Protein AF-A0A3D4HTV7-F1 (afdb_monomer)

Radius of gyration: 12.23 Å; Cα contacts (8 Å, |Δi|>4): 79; chains: 1; bounding box: 32×14×34 Å

Solvent-accessible surface area (backbone atoms only — not comparable to full-atom values): 3196 Å² total; per-residue (Å²): 132,87,64,46,80,48,79,48,80,46,81,38,67,58,74,82,50,52,62,61,51,52,50,56,54,55,76,49,41,92,33,48,79,45,74,48,79,46,78,40,68,96,75,56,30,38,36,38,40,36,36,32,50,85

Foldseek 3Di:
DFWDKDKDKDKAQDPVCPVVVVVVCVVVVVFFPDKDWDCPVVSSIIMIMTIGTD

Mean predicted aligned error: 2.94 Å

Secondary structure (DSSP, 8-state):
----EEEEEEEES-TTHHHHHHHHHHHTGGGEEEEEEEEEGGGTEEEEEEEEE-

Sequence (54 aa):
METRVALIGIIVEDMEMVERINQILHEYGQYIIGRMGLPYREKNISIISIVVNA

pLDDT: mean 94.53, std 4.5, range [66.5, 97.88]

Structure (mmCIF, N/CA/C/O backbone):
data_AF-A0A3D4HTV7-F1
#
_entry.id   AF-A0A3D4HTV7-F1
#
loop_
_atom_site.group_PDB
_atom_site.id
_atom_site.type_symbol
_atom_site.label_atom_id
_atom_site.label_alt_id
_atom_site.label_comp_id
_atom_site.label_asym_id
_atom_site.label_entity_id
_atom_site.label_seq_id
_atom_site.pdbx_PDB_ins_code
_atom_site.Cartn_x
_atom_site.Cartn_y
_atom_site.Cartn_z
_atom_site.occupancy
_atom_site.B_iso_or_equiv
_atom_site.auth_seq_id
_atom_site.auth_comp_id
_atom_site.auth_asym_id
_atom_site.auth_atom_id
_atom_site.pdbx_PDB_model_num
ATOM 1 N N . MET A 1 1 ? -17.519 -3.569 18.961 1.00 66.50 1 MET A N 1
ATOM 2 C CA . MET A 1 1 ? -16.699 -4.625 18.331 1.00 66.50 1 MET A CA 1
ATOM 3 C C . MET A 1 1 ? -15.250 -4.240 18.556 1.00 66.50 1 MET A C 1
ATOM 5 O O . MET A 1 1 ? -14.953 -3.061 18.424 1.00 66.50 1 MET A O 1
ATOM 9 N N . GLU A 1 2 ? -14.396 -5.168 18.979 1.00 85.94 2 GLU A N 1
ATOM 10 C CA . GLU A 1 2 ? -12.950 -4.912 19.044 1.00 85.94 2 GLU A CA 1
ATOM 11 C C . GLU A 1 2 ? -12.382 -4.887 17.627 1.00 85.94 2 GLU A C 1
ATOM 13 O O . GLU A 1 2 ? -12.627 -5.818 16.858 1.00 85.94 2 GLU A O 1
ATOM 18 N N . THR A 1 3 ? -11.638 -3.833 17.300 1.00 91.81 3 THR A N 1
ATOM 19 C CA . THR A 1 3 ? -10.846 -3.764 16.071 1.00 91.81 3 THR A CA 1
ATOM 20 C C . THR A 1 3 ? -9.560 -4.570 16.256 1.00 91.81 3 THR A C 1
ATOM 22 O O . THR A 1 3 ? -9.057 -4.712 17.376 1.00 91.81 3 THR A O 1
ATOM 25 N N . ARG A 1 4 ? -9.013 -5.121 15.173 1.00 95.12 4 ARG A N 1
ATOM 26 C CA . ARG A 1 4 ? -7.755 -5.877 15.192 1.00 95.12 4 ARG A CA 1
ATOM 27 C C . ARG A 1 4 ? -6.720 -5.209 14.305 1.00 95.12 4 ARG A C 1
ATOM 29 O O . ARG A 1 4 ? -7.028 -4.719 13.223 1.00 95.12 4 ARG A O 1
ATOM 36 N N . VAL A 1 5 ? -5.468 -5.264 14.751 1.00 96.12 5 VAL A N 1
ATOM 37 C CA . VAL A 1 5 ? -4.327 -4.827 13.947 1.00 96.12 5 VAL A CA 1
ATOM 38 C C . VAL A 1 5 ? -3.906 -5.956 13.009 1.00 96.12 5 VAL A C 1
ATOM 40 O O . VAL A 1 5 ? -3.694 -7.084 13.458 1.00 96.12 5 VAL A O 1
ATOM 43 N N . ALA A 1 6 ? -3.763 -5.656 11.719 1.00 97.12 6 ALA A N 1
ATOM 44 C CA . ALA A 1 6 ? -3.287 -6.602 10.711 1.00 97.12 6 ALA A CA 1
ATOM 45 C C . ALA A 1 6 ? -2.255 -5.965 9.768 1.00 97.12 6 ALA A C 1
ATOM 47 O O . ALA A 1 6 ? -2.235 -4.749 9.571 1.00 97.12 6 ALA A O 1
ATOM 48 N N . LEU A 1 7 ? -1.409 -6.812 9.175 1.00 97.31 7 LEU A N 1
ATOM 49 C CA . LEU A 1 7 ? -0.437 -6.446 8.146 1.00 97.31 7 LEU A CA 1
ATOM 50 C C . LEU A 1 7 ? -0.845 -7.084 6.815 1.00 97.31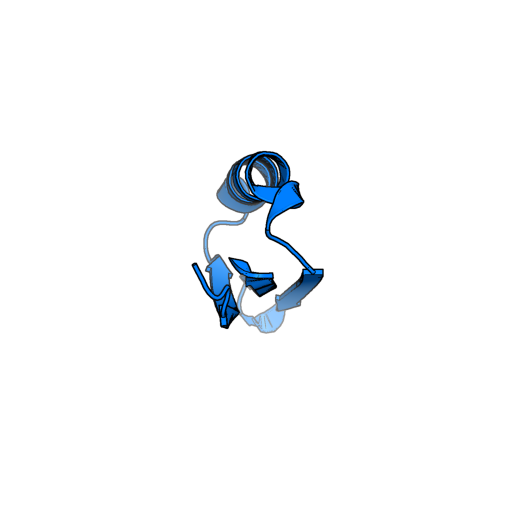 7 LEU A C 1
ATOM 52 O O . LEU A 1 7 ? -1.034 -8.298 6.745 1.00 97.31 7 LEU A O 1
ATOM 56 N N . ILE A 1 8 ? -0.938 -6.276 5.762 1.00 96.75 8 ILE A N 1
ATOM 57 C CA . ILE A 1 8 ? -1.242 -6.714 4.399 1.00 96.75 8 ILE A CA 1
ATOM 58 C C . ILE A 1 8 ? -0.029 -6.413 3.521 1.00 96.75 8 ILE A C 1
ATOM 60 O O . ILE A 1 8 ? 0.401 -5.265 3.426 1.00 96.75 8 ILE A O 1
ATOM 64 N N . GLY A 1 9 ? 0.513 -7.446 2.878 1.00 97.06 9 GLY A N 1
ATOM 65 C CA . GLY A 1 9 ? 1.542 -7.320 1.850 1.00 97.06 9 GLY A CA 1
ATOM 66 C C . GLY A 1 9 ? 0.945 -7.550 0.466 1.00 97.06 9 GLY A C 1
ATOM 67 O O . GLY A 1 9 ? 0.292 -8.565 0.239 1.00 97.06 9 GLY A O 1
ATOM 68 N N . ILE A 1 10 ? 1.178 -6.620 -0.454 1.00 96.88 10 ILE A N 1
ATOM 69 C CA . ILE A 1 10 ? 0.732 -6.686 -1.847 1.00 96.88 10 ILE A CA 1
ATOM 70 C C . ILE A 1 10 ? 1.979 -6.681 -2.725 1.00 96.88 10 ILE A C 1
ATOM 72 O O . ILE A 1 10 ? 2.826 -5.801 -2.579 1.00 96.88 10 ILE A O 1
ATOM 76 N N . ILE A 1 11 ? 2.092 -7.648 -3.632 1.00 96.81 11 ILE A N 1
ATOM 77 C CA . ILE A 1 11 ? 3.149 -7.700 -4.645 1.00 96.81 11 ILE A CA 1
ATOM 78 C C . ILE A 1 11 ? 2.505 -7.401 -5.994 1.00 96.81 11 ILE A C 1
ATOM 80 O O . ILE A 1 11 ? 1.536 -8.053 -6.376 1.00 96.81 11 ILE A O 1
ATOM 84 N N . VAL A 1 12 ? 3.027 -6.398 -6.691 1.00 96.38 12 VAL A N 1
ATOM 85 C CA . VAL A 1 12 ? 2.499 -5.909 -7.963 1.00 96.38 12 VAL A CA 1
ATOM 86 C C . VAL A 1 12 ? 3.549 -6.127 -9.042 1.00 96.38 12 VAL A C 1
ATOM 88 O O . VAL A 1 12 ? 4.608 -5.507 -8.997 1.00 96.38 12 VAL A O 1
ATOM 91 N N . GLU A 1 13 ? 3.263 -7.013 -9.992 1.00 96.31 13 GLU A N 1
ATOM 92 C CA . GLU A 1 13 ? 4.138 -7.293 -11.143 1.00 96.31 13 GLU A CA 1
ATOM 93 C C . GLU A 1 13 ? 3.824 -6.388 -12.341 1.00 96.31 13 GLU A C 1
ATOM 95 O O . GLU A 1 13 ? 4.718 -6.004 -13.090 1.00 96.31 13 GLU A O 1
ATOM 100 N N . ASP A 1 14 ? 2.556 -6.001 -12.496 1.00 94.81 14 ASP A N 1
ATOM 101 C CA . ASP A 1 14 ? 2.114 -5.055 -13.517 1.00 94.81 14 ASP A CA 1
ATOM 102 C C . ASP A 1 14 ? 2.119 -3.626 -12.961 1.00 94.81 14 ASP A C 1
ATOM 104 O O . ASP A 1 14 ? 1.248 -3.223 -12.183 1.00 94.81 14 ASP A O 1
ATOM 108 N N . MET A 1 15 ? 3.117 -2.846 -13.372 1.00 89.94 15 MET A N 1
ATOM 109 C CA . MET A 1 15 ? 3.305 -1.477 -12.898 1.00 89.94 15 MET A CA 1
ATOM 110 C C . MET A 1 15 ? 2.164 -0.531 -13.304 1.00 89.94 15 MET A C 1
ATOM 112 O O . MET A 1 15 ? 1.959 0.471 -12.617 1.00 89.94 15 MET A O 1
ATOM 116 N N . GLU A 1 16 ? 1.380 -0.856 -14.340 1.00 93.62 16 GLU A N 1
ATOM 117 C CA . GLU A 1 16 ? 0.197 -0.073 -14.727 1.00 93.62 16 GLU A CA 1
ATOM 118 C C . GLU A 1 16 ? -0.927 -0.190 -13.682 1.00 93.62 16 GLU A C 1
ATOM 120 O O . GLU A 1 16 ? -1.728 0.729 -13.504 1.00 93.62 16 GLU A O 1
ATOM 125 N N . MET A 1 17 ? -0.955 -1.282 -12.907 1.00 94.31 17 MET A N 1
ATOM 126 C CA . MET A 1 17 ? -1.960 -1.493 -11.858 1.00 94.31 17 MET A CA 1
ATOM 127 C C . MET A 1 17 ? -1.680 -0.704 -10.575 1.00 94.31 17 MET A C 1
ATOM 129 O O . MET A 1 17 ? -2.579 -0.548 -9.744 1.00 94.31 17 MET A O 1
ATOM 133 N N . VAL A 1 18 ? -0.460 -0.186 -10.392 1.0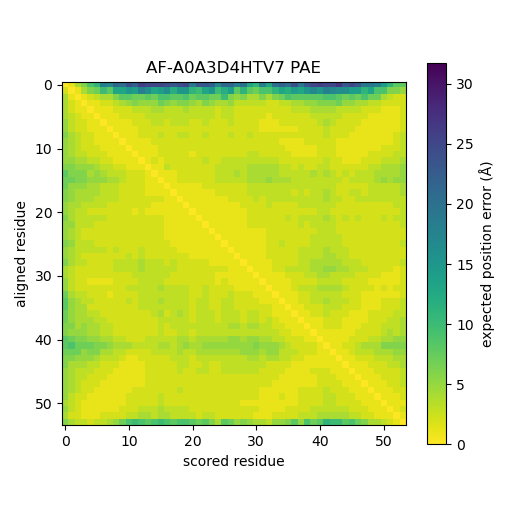0 90.25 18 VAL A N 1
ATOM 134 C CA . VAL A 1 18 ? -0.044 0.491 -9.151 1.00 90.25 18 VAL A CA 1
ATOM 135 C C . VAL A 1 18 ? -0.929 1.701 -8.841 1.00 90.25 18 VAL A C 1
ATOM 137 O O . VAL A 1 18 ? -1.297 1.911 -7.684 1.00 90.25 18 VAL A O 1
ATOM 140 N N . GLU A 1 19 ? -1.308 2.484 -9.853 1.00 91.44 19 GLU A N 1
ATOM 141 C CA . GLU A 1 19 ? -2.171 3.657 -9.671 1.00 91.44 19 GLU A CA 1
ATOM 142 C C . GLU A 1 19 ? -3.567 3.260 -9.179 1.00 91.44 19 GLU A C 1
ATOM 144 O O . GLU A 1 19 ? -4.043 3.779 -8.166 1.00 91.44 19 GLU A O 1
ATOM 149 N N . ARG A 1 20 ? -4.184 2.271 -9.834 1.00 95.94 20 ARG A N 1
ATOM 150 C CA . ARG A 1 20 ? -5.509 1.763 -9.463 1.00 95.94 20 ARG A CA 1
ATOM 151 C C . ARG A 1 20 ? -5.517 1.161 -8.059 1.00 95.94 20 ARG A C 1
ATOM 153 O O . ARG A 1 20 ? -6.449 1.400 -7.294 1.00 95.94 20 ARG A O 1
ATOM 160 N N . ILE A 1 21 ? -4.475 0.412 -7.695 1.00 95.00 21 ILE A N 1
ATOM 161 C CA . ILE A 1 21 ? -4.329 -0.130 -6.337 1.00 95.00 21 ILE A CA 1
ATOM 162 C C . ILE A 1 21 ? -4.261 1.019 -5.329 1.00 95.00 21 ILE A C 1
ATOM 164 O O . ILE A 1 21 ? -4.991 1.015 -4.340 1.00 95.00 21 ILE A O 1
ATOM 168 N N . ASN A 1 22 ? -3.440 2.039 -5.588 1.00 91.62 22 ASN A N 1
ATOM 169 C CA . ASN A 1 22 ? -3.307 3.182 -4.688 1.00 91.62 22 ASN A CA 1
ATOM 170 C C . ASN A 1 22 ? -4.612 3.966 -4.497 1.00 91.62 22 ASN A C 1
ATOM 172 O O . ASN A 1 22 ? -4.827 4.466 -3.391 1.00 91.62 22 ASN A O 1
ATOM 176 N N . GLN A 1 23 ? -5.468 4.052 -5.523 1.00 96.31 23 GLN A N 1
ATOM 177 C CA . GLN A 1 23 ? -6.803 4.652 -5.419 1.00 96.31 23 GLN A CA 1
ATOM 178 C C . GLN A 1 23 ? -7.701 3.862 -4.458 1.00 96.31 23 GLN A C 1
ATOM 180 O O . GLN A 1 23 ? -8.231 4.444 -3.516 1.00 96.31 23 GLN A O 1
ATOM 185 N N . ILE A 1 24 ? -7.773 2.534 -4.603 1.00 96.19 24 ILE A N 1
ATOM 186 C CA . ILE A 1 24 ? -8.543 1.674 -3.685 1.00 96.19 24 ILE A CA 1
ATOM 187 C C . ILE A 1 24 ? -8.031 1.840 -2.248 1.00 96.19 24 ILE A C 1
ATOM 189 O O . ILE A 1 24 ? -8.802 2.042 -1.315 1.00 96.19 24 ILE A O 1
ATOM 193 N N . LEU A 1 25 ?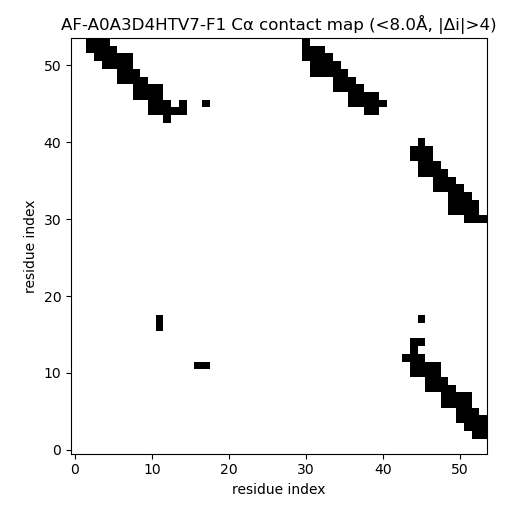 -6.711 1.816 -2.050 1.00 95.38 25 LEU A N 1
ATOM 194 C CA . LEU A 1 25 ? -6.132 2.010 -0.718 1.00 95.38 25 LEU A CA 1
ATOM 195 C C . LEU A 1 25 ? -6.449 3.392 -0.131 1.00 95.38 25 LEU A C 1
ATOM 197 O O . LEU A 1 25 ? -6.577 3.519 1.083 1.00 95.38 25 LEU A O 1
ATOM 201 N N . HIS A 1 26 ? -6.568 4.422 -0.970 1.00 94.94 26 HIS A N 1
ATOM 202 C CA . HIS A 1 26 ? -6.973 5.754 -0.533 1.00 94.94 26 HIS A CA 1
ATOM 203 C C . HIS A 1 26 ? -8.434 5.777 -0.054 1.00 94.94 26 HIS A C 1
ATOM 205 O O . HIS A 1 26 ? -8.707 6.356 0.997 1.00 94.94 26 HIS A O 1
ATOM 21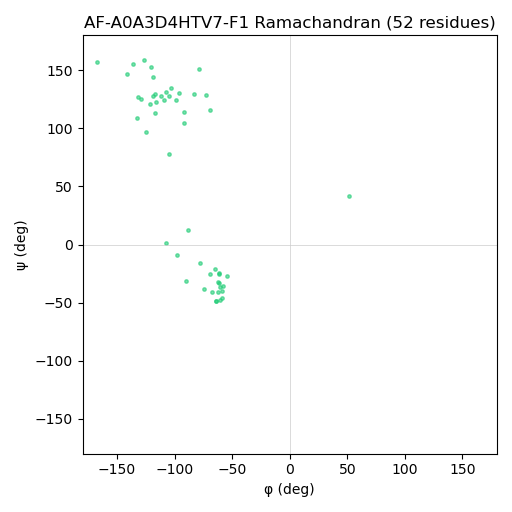1 N N . GLU A 1 27 ? -9.347 5.088 -0.749 1.00 97.31 27 GLU A N 1
ATOM 212 C CA . GLU A 1 27 ? -10.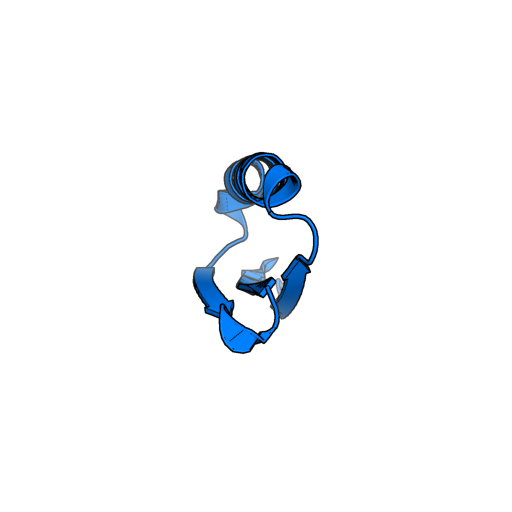759 4.950 -0.345 1.00 97.31 27 GLU A CA 1
ATOM 213 C C . GLU A 1 27 ? -10.912 4.270 1.028 1.00 97.31 27 GLU A C 1
ATOM 215 O O . GLU A 1 27 ? -11.740 4.676 1.847 1.00 97.31 27 GLU A O 1
ATOM 220 N N . TYR A 1 28 ? -10.059 3.286 1.330 1.00 95.88 28 TYR A N 1
ATOM 221 C CA . TYR A 1 28 ? -10.017 2.607 2.633 1.00 95.88 28 TYR A CA 1
ATOM 222 C C . TYR A 1 28 ? -9.104 3.287 3.668 1.00 95.88 28 TYR A C 1
ATOM 224 O O . TYR A 1 28 ? -8.836 2.710 4.724 1.00 95.88 28 TYR A O 1
ATOM 232 N N . GLY A 1 29 ? -8.654 4.521 3.415 1.00 95.06 29 GLY A N 1
ATOM 233 C CA . GLY A 1 29 ? -7.683 5.231 4.253 1.00 95.06 29 GLY A CA 1
ATOM 234 C C . GLY A 1 29 ? -8.068 5.348 5.733 1.00 95.06 29 GLY A C 1
ATOM 235 O O . GLY A 1 29 ? -7.186 5.374 6.584 1.00 95.06 29 GLY A O 1
ATOM 236 N N . GLN A 1 30 ? -9.365 5.329 6.060 1.00 96.25 30 GLN A N 1
ATOM 237 C CA . GLN A 1 30 ? -9.861 5.365 7.444 1.00 96.25 30 GLN A CA 1
ATOM 238 C C . GLN A 1 30 ? -9.417 4.169 8.309 1.00 96.25 30 GLN A C 1
ATOM 240 O O . GLN A 1 30 ? -9.352 4.294 9.528 1.00 96.25 30 GLN A O 1
ATOM 245 N N . TYR A 1 31 ? -9.107 3.025 7.690 1.00 96.19 31 TYR A N 1
ATOM 246 C CA . TYR A 1 31 ? -8.652 1.817 8.386 1.00 96.19 31 TYR A CA 1
ATOM 247 C C . TYR A 1 31 ? -7.128 1.665 8.369 1.00 96.19 31 TYR A C 1
ATOM 249 O O . TYR A 1 31 ? -6.597 0.775 9.032 1.00 96.19 31 TYR A O 1
ATOM 257 N N . ILE A 1 32 ? -6.412 2.493 7.601 1.00 96.88 32 ILE A N 1
ATOM 258 C CA . ILE A 1 32 ? -4.969 2.369 7.383 1.00 96.88 32 ILE A CA 1
ATOM 259 C C . ILE A 1 32 ? -4.225 3.205 8.424 1.00 96.88 32 ILE A C 1
ATOM 261 O O . ILE A 1 32 ? -4.263 4.431 8.401 1.00 96.88 32 ILE A O 1
ATOM 265 N N . ILE A 1 33 ? -3.484 2.530 9.302 1.00 97.00 33 ILE A N 1
ATOM 266 C CA . ILE A 1 33 ? -2.574 3.177 10.258 1.00 97.00 33 ILE A CA 1
ATOM 267 C C . ILE A 1 33 ? -1.319 3.678 9.536 1.00 97.00 33 ILE A C 1
ATOM 269 O O . ILE A 1 33 ? -0.787 4.741 9.847 1.00 97.00 33 ILE A O 1
ATOM 273 N N . GLY A 1 34 ? -0.830 2.907 8.565 1.00 95.81 34 GLY A N 1
ATOM 274 C CA . GLY A 1 34 ? 0.351 3.263 7.792 1.00 95.81 34 GLY A CA 1
ATOM 275 C C . GLY A 1 34 ? 0.514 2.391 6.558 1.00 95.81 34 GLY A C 1
ATOM 276 O O . GLY A 1 34 ? 0.008 1.271 6.499 1.00 95.81 34 GLY A O 1
ATOM 277 N N . ARG A 1 35 ? 1.240 2.907 5.564 1.00 95.75 35 ARG A N 1
ATOM 278 C CA . ARG A 1 35 ? 1.626 2.147 4.373 1.00 95.75 35 ARG A CA 1
ATOM 279 C C . ARG A 1 35 ? 3.044 2.484 3.930 1.00 95.75 35 ARG A C 1
ATOM 281 O O . ARG A 1 35 ? 3.469 3.632 4.041 1.00 95.75 35 ARG A O 1
ATOM 288 N N . MET A 1 36 ? 3.742 1.497 3.386 1.00 95.31 36 MET A N 1
ATOM 289 C CA . MET A 1 36 ? 5.080 1.629 2.815 1.00 95.31 36 MET A CA 1
ATOM 290 C C . MET A 1 36 ? 5.092 1.026 1.410 1.00 95.31 36 MET A C 1
ATOM 292 O O . MET A 1 36 ? 4.719 -0.130 1.232 1.00 95.31 36 MET A O 1
ATOM 296 N N . GLY A 1 37 ? 5.522 1.811 0.421 1.00 93.69 37 GLY A N 1
ATOM 297 C CA . GLY A 1 37 ? 5.795 1.332 -0.934 1.00 93.69 37 GLY A CA 1
ATOM 298 C C . GLY A 1 37 ? 7.281 1.025 -1.098 1.00 93.69 37 GLY A C 1
ATOM 299 O O . GLY A 1 37 ? 8.120 1.858 -0.761 1.00 93.69 37 GLY A O 1
ATOM 300 N N . LEU A 1 38 ? 7.606 -0.157 -1.614 1.00 94.50 38 LEU A N 1
ATOM 301 C CA . LEU A 1 38 ? 8.967 -0.613 -1.874 1.00 94.50 38 LEU A CA 1
ATOM 302 C C . LEU A 1 38 ? 9.089 -1.028 -3.348 1.00 94.50 38 LEU A C 1
ATOM 304 O O . LEU A 1 38 ? 8.728 -2.152 -3.705 1.00 94.50 38 LEU A O 1
ATOM 308 N N . PRO A 1 39 ? 9.585 -0.142 -4.228 1.00 93.31 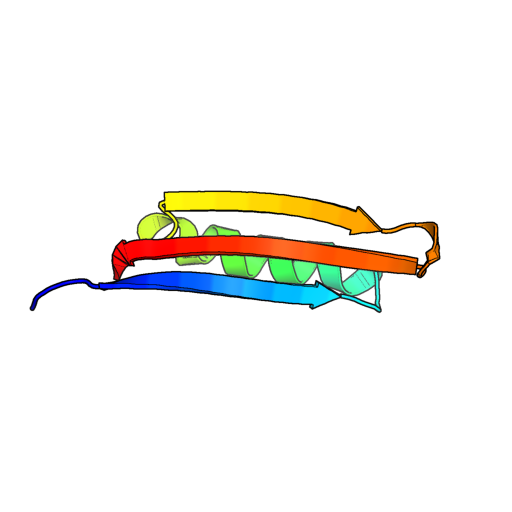39 PRO A N 1
ATOM 309 C CA . PRO A 1 39 ? 9.859 -0.508 -5.610 1.00 93.31 39 PRO A CA 1
ATOM 310 C C . PRO A 1 39 ? 11.056 -1.466 -5.666 1.00 93.31 39 PRO A C 1
ATOM 312 O O . PRO A 1 39 ? 12.181 -1.078 -5.346 1.00 93.31 39 PRO A O 1
ATOM 315 N N . TYR A 1 40 ? 10.837 -2.702 -6.114 1.00 95.50 40 TYR A N 1
ATOM 316 C CA . TYR A 1 40 ? 11.886 -3.708 -6.260 1.00 95.50 40 TYR A CA 1
ATOM 317 C C . TYR A 1 40 ? 12.259 -3.885 -7.738 1.00 95.50 40 TYR A C 1
ATOM 319 O O . TYR A 1 40 ? 11.871 -4.835 -8.420 1.00 95.50 40 TYR A O 1
ATOM 327 N N . ARG A 1 41 ? 13.047 -2.921 -8.231 1.00 92.50 41 ARG A N 1
ATOM 328 C CA . ARG A 1 41 ? 13.403 -2.779 -9.655 1.00 92.50 41 ARG A CA 1
ATOM 329 C C . ARG A 1 41 ? 14.104 -4.001 -10.245 1.00 92.50 41 ARG A C 1
ATOM 331 O O . ARG A 1 41 ? 13.832 -4.344 -11.386 1.00 92.50 41 ARG A O 1
ATOM 338 N N . GLU A 1 42 ? 14.950 -4.684 -9.475 1.00 95.94 42 GLU A N 1
ATOM 339 C CA . GLU A 1 42 ? 15.668 -5.889 -9.932 1.00 95.94 42 GLU A CA 1
ATOM 340 C C . GLU A 1 42 ? 14.730 -7.036 -10.333 1.00 95.94 42 GLU A C 1
ATOM 342 O O . GLU A 1 42 ? 15.106 -7.900 -11.122 1.00 95.94 42 GLU A O 1
ATOM 347 N N . LYS A 1 43 ? 13.509 -7.051 -9.786 1.00 94.56 43 LYS A N 1
ATOM 348 C CA . LYS A 1 43 ? 12.468 -8.034 -10.097 1.00 94.56 43 LYS A CA 1
ATOM 349 C C . LYS A 1 43 ? 11.336 -7.459 -10.943 1.00 94.56 43 LYS A C 1
ATOM 351 O O . LYS A 1 43 ? 10.411 -8.192 -11.257 1.00 94.56 43 LYS A O 1
ATOM 356 N N . ASN A 1 44 ? 11.423 -6.182 -11.320 1.00 94.12 44 ASN A N 1
ATOM 357 C CA . ASN A 1 44 ? 10.354 -5.445 -11.988 1.00 94.12 44 ASN A CA 1
ATOM 358 C C . ASN A 1 44 ? 9.002 -5.553 -11.254 1.00 94.12 44 ASN A C 1
ATOM 360 O O . ASN A 1 44 ? 7.965 -5.729 -11.882 1.00 94.12 44 ASN A O 1
ATOM 364 N N . ILE A 1 45 ? 9.026 -5.469 -9.918 1.00 96.19 45 ILE A N 1
ATOM 365 C CA . ILE A 1 45 ? 7.820 -5.492 -9.079 1.00 96.19 45 ILE A CA 1
ATOM 366 C C . ILE A 1 45 ? 7.774 -4.282 -8.144 1.00 96.19 45 ILE A C 1
ATOM 368 O O . ILE A 1 45 ? 8.801 -3.688 -7.801 1.00 96.19 45 ILE A O 1
ATOM 372 N N . SER A 1 46 ? 6.578 -3.957 -7.665 1.00 95.56 46 SER A N 1
ATOM 373 C CA . SER A 1 46 ? 6.341 -3.015 -6.573 1.00 95.56 46 SER A CA 1
AT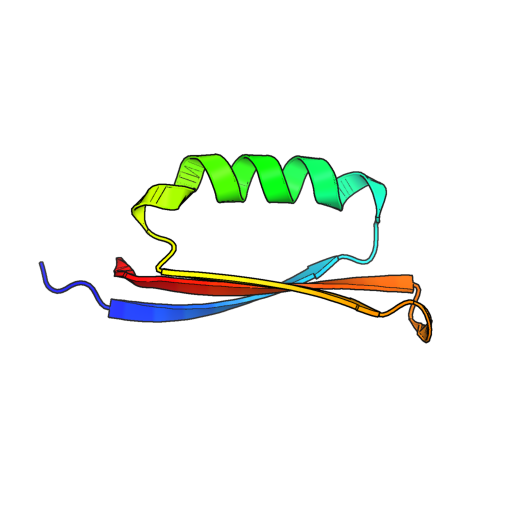OM 374 C C . SER A 1 46 ? 5.695 -3.742 -5.400 1.00 95.56 46 SER A C 1
ATOM 376 O O . SER A 1 46 ? 4.708 -4.453 -5.572 1.00 95.56 46 SER A O 1
ATOM 378 N N . ILE A 1 47 ? 6.245 -3.579 -4.201 1.00 96.31 47 ILE A N 1
ATOM 379 C CA . ILE A 1 47 ? 5.680 -4.147 -2.976 1.00 96.31 47 ILE A CA 1
ATOM 380 C C . ILE A 1 47 ? 4.987 -3.027 -2.205 1.00 96.31 47 ILE A C 1
ATOM 382 O O . ILE A 1 47 ? 5.552 -1.951 -2.021 1.00 96.31 47 ILE A O 1
ATOM 386 N N . ILE A 1 48 ? 3.778 -3.278 -1.715 1.00 96.25 48 ILE A N 1
ATOM 387 C CA . ILE A 1 48 ? 3.040 -2.357 -0.851 1.00 96.25 48 ILE A CA 1
ATOM 388 C C . ILE A 1 48 ? 2.746 -3.085 0.456 1.00 96.25 48 ILE A C 1
ATOM 390 O O . ILE A 1 48 ? 2.112 -4.136 0.462 1.00 96.25 48 ILE A O 1
ATOM 394 N N . SER A 1 49 ? 3.218 -2.529 1.564 1.00 97.06 49 SER A N 1
ATOM 395 C CA . SER A 1 49 ? 2.947 -3.020 2.913 1.00 97.06 49 SER A CA 1
ATOM 396 C C . SER A 1 49 ? 1.982 -2.071 3.611 1.00 97.06 49 SER A C 1
ATOM 398 O O . SER A 1 49 ? 2.196 -0.859 3.573 1.00 97.06 49 SER A O 1
ATOM 400 N N . ILE A 1 50 ? 0.921 -2.596 4.221 1.00 97.50 50 ILE A N 1
ATOM 401 C CA . ILE A 1 50 ? -0.160 -1.813 4.829 1.00 97.50 50 ILE A CA 1
ATOM 402 C C . ILE A 1 50 ? -0.442 -2.345 6.224 1.00 97.50 50 ILE A C 1
ATOM 404 O O . ILE A 1 50 ? -0.712 -3.530 6.400 1.00 97.50 50 ILE A O 1
ATOM 408 N N . VAL A 1 51 ? -0.418 -1.452 7.205 1.00 97.88 51 VAL A N 1
ATOM 409 C CA . VAL A 1 51 ? -0.873 -1.726 8.565 1.00 97.88 51 VAL A CA 1
ATOM 410 C C . VAL A 1 51 ? -2.285 -1.178 8.700 1.00 97.88 51 VAL A C 1
ATOM 412 O O . VAL A 1 51 ? -2.508 0.011 8.462 1.00 97.88 51 VAL A O 1
ATOM 415 N N . VAL A 1 52 ? -3.228 -2.032 9.087 1.00 97.19 52 VAL A N 1
ATOM 416 C CA . VAL A 1 52 ? -4.640 -1.670 9.260 1.00 97.19 52 VAL A CA 1
ATOM 417 C C . VAL A 1 52 ? -5.114 -1.921 10.687 1.00 97.19 52 VAL A C 1
ATOM 419 O O . VAL A 1 52 ? -4.582 -2.802 11.361 1.00 97.19 52 VAL A O 1
ATOM 422 N N . ASN A 1 53 ? -6.116 -1.161 11.130 1.00 96.12 53 ASN A N 1
ATOM 423 C CA . ASN A 1 53 ?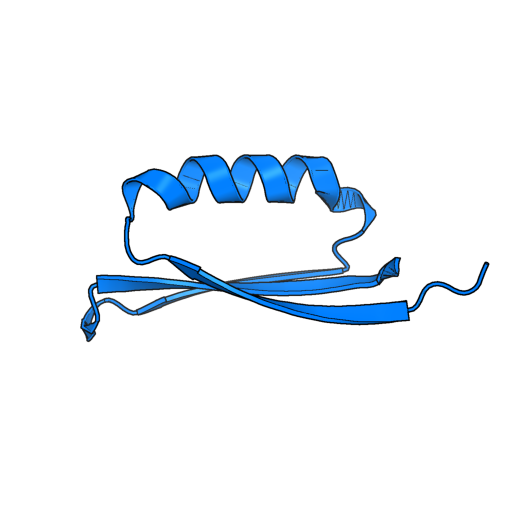 -6.882 -1.409 12.352 1.00 96.12 53 ASN A CA 1
ATOM 424 C C . ASN A 1 53 ? -8.376 -1.281 12.043 1.00 96.12 53 ASN A C 1
ATOM 426 O O . ASN A 1 53 ? -8.858 -0.177 11.786 1.00 96.12 53 ASN A O 1
ATOM 430 N N . ALA A 1 54 ? -9.082 -2.411 12.038 1.00 89.38 54 ALA A N 1
ATOM 431 C CA . ALA A 1 54 ? -10.495 -2.514 11.675 1.00 89.38 54 ALA A CA 1
ATOM 432 C C . ALA A 1 54 ? -11.189 -3.632 12.457 1.00 89.38 54 ALA A C 1
ATOM 434 O O . ALA A 1 54 ? -10.491 -4.590 12.866 1.00 89.38 54 ALA A O 1
#

Nearest PDB structures (foldseek):
  2nzc-assembly1_C  TM=9.087E-01  e=1.686E-04  Thermotoga maritima MSB8
  2f1f-assembly1_A  TM=7.257E-01  e=2.181E-01  Escherichia coli
  3zzp-assembly1_A  TM=6.326E-01  e=6.320E-01  Thermus thermophilus
  8ucg-assembly1_B  TM=5.109E-01  e=5.484E-01  Palaeococcus pacificus DY2034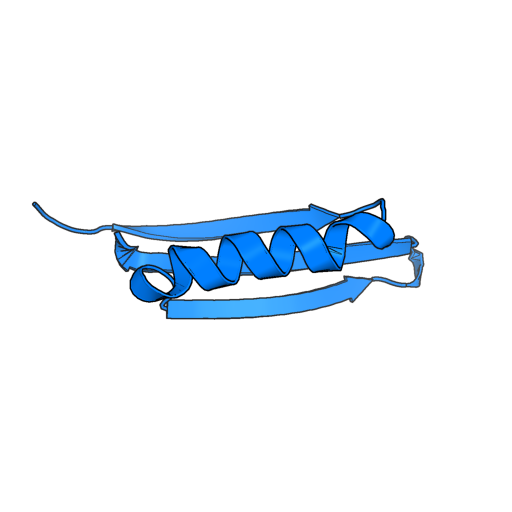1
  8q3k-assembly1_C  TM=5.971E-01  e=2.433E+00  African swine fever virus BA71V